Protein AF-A0A4R0YA67-F1 (afdb_monomer)

Secondary structure (DSSP, 8-state):
---------------------PPPEEEGGGTEEEEEEEEEEPPSSS-EEEEEEEEEE-SSS-EEEEEEE-S--BTPPPS--EEE-TT-EEEEEEEEEE--TT-PPP-HHHHHHHEEEEE-

pLDDT: mean 82.17, std 17.69, range [40.25, 97.12]

Nearest PDB structures (foldseek):
  1z9l-assembly1_A  TM=5.851E-01  e=4.712E-01  Rattus norvegicus
  2cri-assembly1_A  TM=5.124E-01  e=2.630E-01  Mus musculus
  1msp-assembly1_A  TM=4.323E-01  e=8.643E-02  Ascaris suum
  7e1y-assembly1_H  TM=4.975E-01  e=3.251E-01  Staphylothermus marinus F1
  7ad7-assembly1_A  TM=4.686E-01  e=1.100E+00  Homo sapiens

Structure (mmCIF, N/CA/C/O backbone):
data_AF-A0A4R0YA67-F1
#
_entry.id   AF-A0A4R0YA67-F1
#
loop_
_atom_site.group_PDB
_atom_site.id
_atom_site.type_symbol
_atom_site.label_atom_id
_atom_site.label_alt_id
_atom_site.label_comp_id
_atom_site.label_asym_id
_atom_site.label_entity_id
_atom_site.label_seq_id
_atom_site.pdbx_PDB_ins_code
_atom_site.Cartn_x
_atom_site.Cartn_y
_atom_site.Cartn_z
_atom_site.occupancy
_atom_site.B_iso_or_equiv
_atom_site.auth_seq_id
_atom_site.auth_comp_id
_atom_site.auth_asym_id
_atom_site.auth_atom_id
_atom_site.pdbx_PDB_model_num
ATOM 1 N N . MET A 1 1 ? -45.879 8.088 -52.592 1.00 40.25 1 MET A N 1
ATOM 2 C CA . MET A 1 1 ? -44.421 7.939 -52.798 1.00 40.25 1 MET A CA 1
ATOM 3 C C . MET A 1 1 ? -43.685 8.827 -51.801 1.00 40.25 1 MET A C 1
ATOM 5 O O . MET A 1 1 ? -44.137 9.936 -51.579 1.00 40.25 1 MET A O 1
ATOM 9 N N . ARG A 1 2 ? -42.560 8.318 -51.276 1.00 43.03 2 ARG A N 1
ATOM 10 C CA . ARG A 1 2 ? -41.4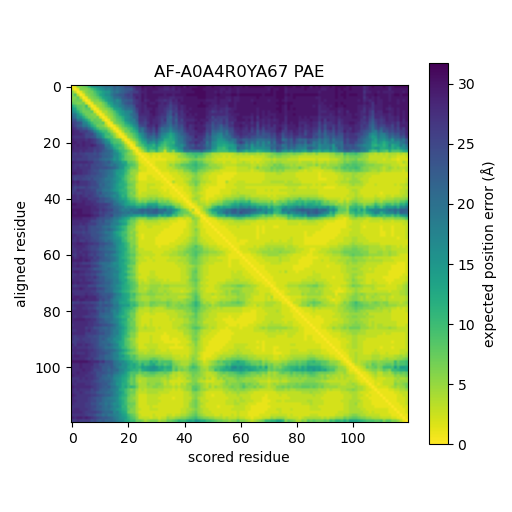63 8.986 -50.537 1.00 43.03 2 ARG A CA 1
ATOM 11 C C . ARG A 1 2 ? -41.679 9.456 -49.083 1.00 43.03 2 ARG A C 1
ATOM 13 O O . ARG A 1 2 ? -42.258 10.492 -48.797 1.00 43.03 2 ARG A O 1
ATOM 20 N N . ARG A 1 3 ? -41.075 8.650 -48.198 1.00 46.66 3 ARG A N 1
ATOM 21 C CA . ARG A 1 3 ? -40.643 8.904 -46.814 1.00 46.66 3 ARG A CA 1
ATOM 22 C C . ARG A 1 3 ? -39.522 9.959 -46.770 1.00 46.66 3 ARG A C 1
ATOM 24 O O . ARG A 1 3 ? -38.632 9.892 -47.613 1.00 46.66 3 ARG A O 1
ATOM 31 N N . LEU A 1 4 ? -39.499 10.802 -45.738 1.00 45.72 4 LEU A N 1
ATOM 32 C CA . LEU A 1 4 ? -38.315 11.521 -45.232 1.00 45.72 4 LEU A CA 1
ATOM 33 C C . LEU A 1 4 ? -38.424 11.491 -43.696 1.00 45.72 4 LEU A C 1
ATOM 35 O O . LEU A 1 4 ? -39.316 12.110 -43.135 1.00 45.72 4 LEU A O 1
ATOM 39 N N . ALA A 1 5 ? -37.857 10.482 -43.035 1.00 47.56 5 ALA A N 1
ATOM 40 C CA . ALA A 1 5 ? -36.458 10.351 -42.612 1.00 47.56 5 ALA A CA 1
ATOM 41 C C . ALA A 1 5 ? -36.182 11.101 -41.294 1.00 47.56 5 ALA A C 1
ATOM 43 O O . ALA A 1 5 ? -35.991 12.311 -41.255 1.00 47.56 5 ALA A O 1
ATOM 44 N N . PHE A 1 6 ? -36.191 10.297 -40.227 1.00 49.72 6 PHE A N 1
ATOM 45 C CA . PHE A 1 6 ? -35.640 10.548 -38.900 1.00 49.72 6 PHE A CA 1
ATOM 46 C C . PHE A 1 6 ? -34.183 11.023 -38.968 1.00 49.72 6 PHE A C 1
ATOM 48 O O . PHE A 1 6 ? -33.396 10.499 -39.754 1.00 49.72 6 PHE A O 1
ATOM 55 N N . GLY A 1 7 ? -33.808 11.917 -38.058 1.00 41.66 7 GLY A N 1
ATOM 56 C CA . GLY A 1 7 ? -32.419 12.304 -37.825 1.00 41.66 7 GLY A CA 1
ATOM 57 C C . GLY A 1 7 ? -32.219 12.828 -36.408 1.00 41.66 7 GLY A C 1
ATOM 58 O O . GLY A 1 7 ? -31.848 13.980 -36.228 1.00 41.66 7 GLY A O 1
ATOM 59 N N . ALA A 1 8 ? -32.515 12.008 -35.396 1.00 52.44 8 ALA A N 1
ATOM 60 C CA . ALA A 1 8 ? -32.119 12.294 -34.021 1.00 52.44 8 ALA A CA 1
ATOM 61 C C . ALA A 1 8 ? -30.627 11.959 -33.870 1.00 52.44 8 ALA A C 1
ATOM 63 O O . ALA A 1 8 ? -30.243 10.789 -33.867 1.00 52.44 8 ALA A O 1
ATOM 64 N N . ALA A 1 9 ? -29.786 12.988 -33.788 1.00 51.25 9 ALA A N 1
ATOM 65 C CA . ALA A 1 9 ? -28.376 12.845 -33.461 1.00 51.25 9 ALA A CA 1
ATOM 66 C C . ALA A 1 9 ? -28.239 12.475 -31.974 1.00 51.25 9 ALA A C 1
ATOM 68 O O . ALA A 1 9 ? -28.337 13.324 -31.091 1.00 51.25 9 ALA A O 1
ATOM 69 N N . LEU A 1 10 ? -28.043 11.186 -31.697 1.00 50.91 10 LEU A N 1
ATOM 70 C CA . LEU A 1 10 ? -27.618 10.689 -30.391 1.00 50.91 10 LEU A CA 1
ATOM 71 C C . LEU A 1 10 ? -26.136 11.031 -30.197 1.00 50.91 10 LEU A C 1
ATOM 73 O O . LEU A 1 10 ? -25.257 10.400 -30.781 1.00 50.91 10 LEU A O 1
ATOM 77 N N . ALA A 1 11 ? -25.869 12.045 -29.376 1.00 50.56 11 ALA A N 1
ATOM 78 C CA . ALA A 1 11 ? -24.546 12.303 -28.829 1.00 50.56 11 ALA A CA 1
ATOM 79 C C . ALA A 1 11 ? -24.173 11.150 -27.882 1.00 50.56 11 ALA A C 1
ATOM 81 O O . ALA A 1 11 ? -24.719 11.017 -26.788 1.00 50.56 11 ALA A O 1
ATOM 82 N N . VAL A 1 12 ? -23.264 10.282 -28.327 1.00 53.31 12 VAL A N 1
ATOM 83 C CA . VAL A 1 12 ? -22.679 9.226 -27.499 1.00 53.31 12 VAL A CA 1
ATOM 84 C C . VAL A 1 12 ? -21.680 9.883 -26.548 1.00 53.31 12 VAL A C 1
ATOM 86 O O . VAL A 1 12 ? -20.556 10.203 -26.931 1.00 53.31 12 VAL A O 1
ATOM 89 N N . CYS A 1 13 ? -22.091 10.101 -25.300 1.00 50.34 13 CYS A N 1
ATOM 90 C CA . CYS A 1 13 ? -21.163 10.347 -24.203 1.00 50.34 13 CYS A CA 1
ATOM 91 C C . CYS A 1 13 ? -20.342 9.069 -23.983 1.00 50.34 13 CYS A C 1
ATOM 93 O O . CYS A 1 13 ? -20.856 8.084 -23.460 1.00 50.34 13 CYS A O 1
ATOM 95 N N . LEU A 1 14 ? -19.076 9.071 -24.399 1.00 51.03 14 LEU A N 1
ATOM 96 C CA . LEU A 1 14 ? -18.102 8.063 -23.982 1.00 51.03 14 LEU A CA 1
ATOM 97 C C . LEU A 1 14 ? -17.765 8.326 -22.504 1.00 51.03 14 LEU A C 1
ATOM 99 O O . LEU A 1 14 ? -17.199 9.382 -22.211 1.00 51.03 14 LEU A O 1
ATOM 103 N N . PRO A 1 15 ? -18.093 7.429 -21.556 1.00 50.03 15 PRO A N 1
ATOM 104 C CA . PRO A 1 15 ? -17.556 7.545 -20.212 1.00 50.03 15 PRO A CA 1
ATOM 105 C C . PRO A 1 15 ? -16.045 7.326 -20.307 1.00 50.03 15 PRO A C 1
ATOM 107 O O . PRO A 1 15 ? -15.583 6.277 -20.758 1.00 50.03 15 PRO A O 1
ATOM 110 N N . GLY A 1 16 ? -15.275 8.344 -19.920 1.00 44.81 16 GLY A N 1
ATOM 111 C CA . GLY A 1 16 ? -13.839 8.213 -19.730 1.00 44.81 16 GLY A CA 1
ATOM 112 C C . GLY A 1 16 ? -13.581 7.028 -18.808 1.00 44.81 16 GLY A C 1
ATOM 113 O O . GLY A 1 16 ? -14.087 6.994 -17.687 1.00 44.81 16 GLY A O 1
ATOM 114 N N . ALA A 1 17 ? -12.848 6.035 -19.306 1.00 42.50 17 ALA A N 1
ATOM 115 C CA . ALA A 1 17 ? -12.399 4.913 -18.506 1.00 42.50 17 ALA A CA 1
ATOM 116 C C . ALA A 1 17 ? -11.576 5.476 -17.341 1.00 42.50 17 ALA A C 1
ATOM 118 O O . ALA A 1 17 ? -10.461 5.963 -17.538 1.00 42.50 17 ALA A O 1
ATOM 119 N N . ALA A 1 18 ? -12.151 5.461 -16.137 1.00 52.19 18 ALA A N 1
ATOM 120 C CA . ALA A 1 18 ? -11.387 5.672 -14.921 1.00 52.19 18 ALA A CA 1
ATOM 121 C C . ALA A 1 18 ? -10.208 4.685 -14.943 1.00 52.19 18 ALA A C 1
ATOM 123 O O . ALA A 1 18 ? -10.399 3.541 -15.378 1.00 52.19 18 ALA A O 1
ATOM 124 N N . PRO A 1 19 ? -8.992 5.099 -14.537 1.00 44.69 19 PRO A N 1
ATOM 125 C CA . PRO A 1 19 ? -7.882 4.165 -14.437 1.00 44.69 19 PRO A CA 1
ATOM 126 C C . PRO A 1 19 ? -8.359 2.999 -13.578 1.00 44.69 19 PRO A C 1
ATOM 128 O O . PRO A 1 19 ? -8.886 3.228 -12.490 1.00 44.69 19 PRO A O 1
ATOM 131 N N . ALA A 1 20 ? -8.252 1.779 -14.106 1.00 48.81 20 ALA A N 1
ATOM 132 C CA . ALA A 1 20 ? -8.613 0.571 -13.386 1.00 48.81 20 ALA A CA 1
ATOM 133 C C . ALA A 1 20 ? -7.861 0.596 -12.053 1.00 48.81 20 ALA A C 1
ATOM 135 O O . ALA A 1 20 ? -6.642 0.429 -12.021 1.00 48.81 20 ALA A O 1
ATOM 136 N N . GLN A 1 21 ? -8.577 0.926 -10.978 1.00 53.50 21 GLN A N 1
ATOM 137 C CA . GLN A 1 21 ? -8.023 0.935 -9.638 1.00 53.50 21 GLN A CA 1
ATOM 138 C C . GLN A 1 21 ? -7.662 -0.514 -9.342 1.00 53.50 21 GLN A C 1
ATOM 140 O O . GLN A 1 21 ? -8.531 -1.381 -9.263 1.00 53.50 21 GLN A O 1
ATOM 145 N N . GLU A 1 22 ? -6.357 -0.768 -9.305 1.00 57.09 22 GLU A N 1
ATOM 146 C CA . GLU A 1 22 ? -5.789 -2.069 -8.988 1.00 57.09 22 GLU A CA 1
ATOM 147 C C . GLU A 1 22 ? -6.388 -2.546 -7.654 1.00 57.09 22 GLU A C 1
ATOM 149 O O . GLU A 1 22 ? -6.582 -1.716 -6.757 1.00 57.09 22 GLU A O 1
ATOM 154 N N . PRO A 1 23 ? -6.791 -3.825 -7.538 1.00 54.84 23 PRO A N 1
ATOM 155 C CA . PRO A 1 23 ? -7.677 -4.262 -6.470 1.00 54.84 23 PRO A CA 1
ATOM 156 C C . PRO A 1 23 ? -7.079 -3.945 -5.100 1.00 54.84 23 PRO A C 1
ATOM 158 O O . PRO A 1 23 ? -5.957 -4.333 -4.770 1.00 54.84 23 PRO A O 1
ATOM 161 N N . ALA A 1 24 ? -7.859 -3.226 -4.295 1.00 68.31 24 ALA A N 1
ATOM 162 C CA . ALA A 1 24 ? -7.493 -2.913 -2.929 1.00 68.31 24 ALA A CA 1
ATOM 163 C C . ALA A 1 24 ? -7.322 -4.220 -2.137 1.00 68.31 24 ALA A C 1
ATOM 165 O O . ALA A 1 24 ? 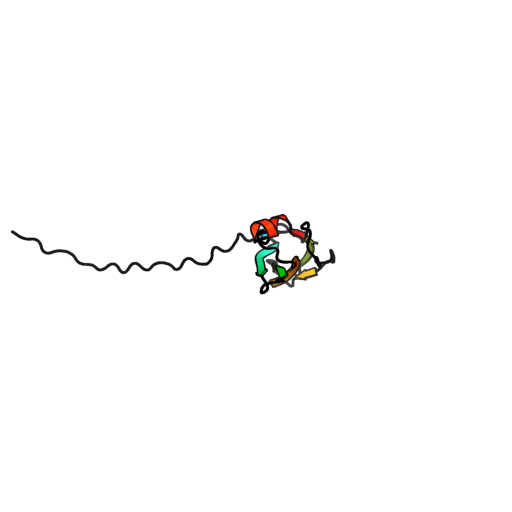-8.248 -5.029 -2.047 1.00 68.31 24 ALA A O 1
ATOM 166 N N . ALA A 1 25 ? -6.141 -4.439 -1.557 1.00 86.19 25 ALA A N 1
ATOM 167 C CA . ALA A 1 25 ? -5.899 -5.597 -0.703 1.00 86.19 25 ALA A CA 1
ATOM 168 C C . ALA A 1 25 ? -6.329 -5.270 0.731 1.00 86.19 25 ALA A C 1
ATOM 170 O O . ALA A 1 25 ? -5.880 -4.289 1.322 1.00 86.19 25 ALA A O 1
ATOM 171 N N . THR A 1 26 ? -7.198 -6.089 1.315 1.00 90.81 26 THR A N 1
ATOM 172 C CA . THR A 1 26 ? -7.661 -5.901 2.696 1.00 90.81 26 THR A CA 1
ATOM 173 C C . THR A 1 26 ? -6.878 -6.776 3.664 1.00 90.81 26 THR A C 1
ATOM 175 O O . THR A 1 26 ? -6.660 -7.960 3.407 1.00 90.81 26 THR A O 1
ATOM 178 N N . TYR A 1 27 ? -6.526 -6.219 4.817 1.00 91.38 27 TYR A N 1
ATOM 179 C CA . TYR A 1 27 ? -5.769 -6.883 5.870 1.00 91.38 27 TYR A CA 1
ATOM 180 C C . TYR A 1 27 ? -6.533 -6.850 7.191 1.00 91.38 27 TYR A C 1
ATOM 182 O O . TYR A 1 27 ? -7.374 -5.982 7.436 1.00 91.38 27 TYR A O 1
ATOM 190 N N . CYS A 1 28 ? -6.217 -7.808 8.065 1.00 90.94 28 CYS A N 1
ATOM 191 C CA . CYS A 1 28 ? -6.711 -7.845 9.443 1.00 90.94 28 CYS A CA 1
ATOM 192 C C . CYS A 1 28 ? -8.246 -7.833 9.556 1.00 90.94 28 CYS A C 1
ATOM 194 O O . CYS A 1 28 ? -8.809 -7.069 10.337 1.00 90.94 28 CYS A O 1
ATOM 196 N N . GLY A 1 29 ? -8.926 -8.643 8.739 1.00 87.94 29 GLY A N 1
ATOM 197 C CA . GLY A 1 29 ? -10.392 -8.694 8.715 1.00 87.94 29 GLY A CA 1
ATOM 198 C C . GLY A 1 29 ? -11.052 -7.446 8.120 1.00 87.94 29 GLY A C 1
ATOM 199 O O . GLY A 1 29 ? -12.215 -7.191 8.401 1.00 87.94 29 GLY A O 1
ATOM 200 N N . GLY A 1 30 ? -10.317 -6.653 7.330 1.00 89.12 30 GLY A N 1
ATOM 201 C CA . GLY A 1 30 ? -10.828 -5.447 6.670 1.00 89.12 30 GLY A CA 1
ATOM 202 C C . GLY A 1 30 ? -10.549 -4.142 7.417 1.00 89.12 30 GLY A C 1
ATOM 203 O O . GLY A 1 30 ? -10.832 -3.077 6.879 1.00 89.12 30 GLY A O 1
ATOM 204 N N . SER A 1 31 ? -9.950 -4.189 8.616 1.00 91.44 31 SER A N 1
ATOM 205 C CA . SER A 1 31 ? -9.631 -2.970 9.377 1.00 91.44 31 SER A CA 1
ATOM 206 C C . SER A 1 31 ? -8.564 -2.102 8.710 1.00 91.44 31 SER A C 1
ATOM 208 O O . SER A 1 31 ? -8.574 -0.886 8.866 1.00 91.44 31 SER A O 1
ATOM 210 N N . LEU A 1 32 ? -7.624 -2.726 7.994 1.00 94.06 32 LEU A N 1
ATOM 211 C CA . LEU A 1 32 ? -6.633 -2.020 7.186 1.00 94.06 32 LEU A CA 1
ATOM 212 C C . LEU A 1 32 ? -6.850 -2.349 5.716 1.00 94.06 32 LEU A C 1
ATOM 214 O O . LEU A 1 32 ? -6.985 -3.516 5.349 1.00 94.06 32 LEU A O 1
ATOM 218 N N . VAL A 1 33 ? -6.831 -1.325 4.875 1.00 94.31 33 VAL A N 1
ATOM 219 C CA . VAL A 1 33 ? -7.011 -1.451 3.429 1.00 94.31 33 VAL A CA 1
ATOM 220 C C . VAL A 1 33 ? -5.777 -0.884 2.743 1.00 94.31 33 VAL A C 1
ATOM 222 O O . VAL A 1 33 ? -5.450 0.280 2.946 1.00 94.31 33 VAL A O 1
ATOM 225 N N . ALA A 1 34 ? -5.086 -1.683 1.932 1.00 94.38 34 ALA A N 1
ATOM 226 C CA . ALA A 1 34 ? -4.143 -1.156 0.955 1.00 94.38 34 ALA A CA 1
ATOM 227 C C . ALA A 1 34 ? -4.936 -0.592 -0.214 1.00 94.38 34 ALA A C 1
ATOM 229 O O . ALA A 1 34 ? -5.419 -1.338 -1.061 1.00 94.38 34 ALA A O 1
ATOM 230 N N . GLU A 1 35 ? -5.092 0.728 -0.229 1.00 92.81 35 GLU A N 1
ATOM 231 C CA . GLU A 1 35 ? -5.849 1.435 -1.259 1.00 92.81 35 GLU A CA 1
ATOM 232 C C . GLU A 1 35 ? -5.173 1.329 -2.620 1.00 92.81 35 GLU A C 1
ATOM 234 O O . GLU A 1 35 ? -5.848 1.240 -3.640 1.00 92.81 35 GLU A O 1
ATOM 239 N N . ARG A 1 36 ? -3.836 1.340 -2.632 1.00 92.50 36 ARG A N 1
ATOM 240 C CA . ARG A 1 36 ? -3.033 1.111 -3.831 1.00 92.50 36 ARG A CA 1
ATOM 241 C C . ARG A 1 36 ? -1.600 0.736 -3.485 1.00 92.50 36 ARG A C 1
ATOM 243 O O . ARG A 1 36 ? -1.056 1.156 -2.462 1.00 92.50 36 ARG A O 1
ATOM 250 N N . PHE A 1 37 ? -0.985 0.003 -4.399 1.00 93.38 37 PHE A N 1
ATOM 251 C CA . PHE A 1 37 ? 0.450 -0.241 -4.436 1.00 93.38 37 PHE A CA 1
ATOM 252 C C . PHE A 1 37 ? 1.050 0.627 -5.534 1.00 93.38 37 PHE A C 1
ATOM 254 O O . PHE A 1 37 ? 0.611 0.570 -6.681 1.00 93.38 37 PHE A O 1
ATOM 261 N N . GLU A 1 38 ? 2.040 1.441 -5.195 1.00 92.88 38 GLU A N 1
ATOM 262 C CA . GLU A 1 38 ? 2.667 2.343 -6.150 1.00 92.88 38 GLU A CA 1
ATOM 263 C C . GLU A 1 38 ? 4.036 1.814 -6.563 1.00 92.88 38 GLU A C 1
ATOM 265 O O . GLU A 1 38 ? 4.772 1.182 -5.801 1.00 92.88 38 GLU A O 1
ATOM 270 N N . THR A 1 39 ? 4.378 2.082 -7.816 1.00 93.06 39 THR A N 1
ATOM 271 C CA . THR A 1 39 ? 5.681 1.775 -8.394 1.00 93.06 39 THR A CA 1
ATOM 272 C C . THR A 1 39 ? 6.152 3.000 -9.140 1.00 93.06 39 THR A C 1
ATOM 274 O O . THR A 1 39 ? 5.555 3.371 -10.152 1.00 93.06 39 THR A O 1
ATOM 277 N N . GLN A 1 40 ? 7.222 3.619 -8.662 1.00 90.44 40 GLN A N 1
ATOM 278 C CA . GLN A 1 40 ? 7.795 4.792 -9.306 1.00 90.44 40 GLN A CA 1
ATOM 279 C C . GLN A 1 40 ? 9.126 4.401 -9.933 1.00 90.44 40 GLN A C 1
ATOM 281 O O . GLN A 1 40 ? 9.976 3.779 -9.301 1.00 90.44 40 GLN A O 1
ATOM 286 N N . VAL A 1 41 ? 9.284 4.728 -11.212 1.00 88.00 41 VAL A N 1
ATOM 287 C CA . VAL A 1 41 ? 10.469 4.390 -11.998 1.00 88.00 41 VAL A CA 1
ATOM 288 C C . VAL A 1 41 ? 11.277 5.660 -12.207 1.00 88.00 41 VAL A C 1
ATOM 290 O O . VAL A 1 41 ? 10.814 6.594 -12.858 1.00 88.00 41 VAL A O 1
ATOM 293 N N . GLY A 1 42 ? 12.480 5.690 -11.649 1.00 83.38 42 GLY A N 1
ATOM 294 C CA . GLY A 1 42 ? 13.434 6.775 -11.821 1.00 83.38 42 GLY A CA 1
ATOM 295 C C . GLY A 1 42 ? 14.035 6.818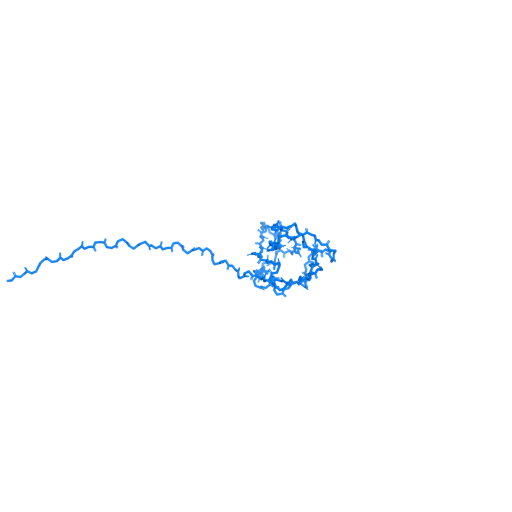 -13.233 1.00 83.38 42 GLY A C 1
ATOM 296 O O . GLY A 1 42 ? 14.017 5.815 -13.954 1.00 83.38 42 GLY A O 1
ATOM 297 N N . PRO A 1 43 ? 14.595 7.970 -13.637 1.00 75.31 43 PRO A N 1
ATOM 298 C CA . PRO A 1 43 ? 15.110 8.172 -14.987 1.00 75.31 43 PRO A CA 1
ATOM 299 C C . PRO A 1 43 ? 16.335 7.281 -15.301 1.00 75.31 43 PRO A C 1
ATOM 301 O O . PRO A 1 43 ? 17.164 7.028 -14.423 1.00 75.31 43 PRO A O 1
ATOM 304 N N . PRO A 1 44 ? 16.484 6.802 -16.552 1.00 63.69 44 PRO A N 1
ATOM 305 C CA . PRO A 1 44 ? 17.642 6.019 -17.006 1.00 63.69 44 PRO A CA 1
ATOM 306 C C . PRO A 1 44 ? 18.938 6.862 -17.048 1.00 63.69 44 PRO A C 1
ATOM 308 O O . PRO A 1 44 ? 18.853 8.090 -17.074 1.00 63.69 44 PRO A O 1
ATOM 311 N N . PRO A 1 45 ? 20.150 6.255 -17.079 1.00 58.44 45 PRO A N 1
ATOM 312 C CA . PRO A 1 45 ? 20.470 4.830 -17.287 1.00 58.44 45 PRO A CA 1
ATOM 313 C C . PRO A 1 45 ? 20.617 4.000 -16.001 1.00 58.44 45 PRO A C 1
ATOM 315 O O . PRO A 1 45 ? 20.761 2.783 -16.070 1.00 58.44 45 PRO A O 1
ATOM 318 N N . ARG A 1 46 ? 20.584 4.641 -14.828 1.00 64.19 46 ARG A N 1
ATOM 319 C CA . ARG A 1 46 ? 20.656 4.003 -13.502 1.00 64.19 46 ARG A CA 1
ATOM 320 C C . ARG A 1 46 ? 19.406 4.340 -12.692 1.00 64.19 46 ARG A C 1
ATOM 322 O O . ARG A 1 46 ? 19.499 4.817 -11.564 1.00 64.19 46 ARG A O 1
ATOM 329 N N . GLY A 1 47 ? 18.243 4.153 -13.313 1.00 76.56 47 GLY A N 1
ATOM 330 C CA . GLY A 1 47 ? 16.964 4.409 -12.663 1.00 76.56 47 GLY A CA 1
ATOM 331 C C . GLY A 1 47 ? 16.813 3.536 -11.422 1.00 76.56 47 GLY A C 1
ATOM 332 O O . GLY A 1 47 ? 17.210 2.371 -11.416 1.00 76.56 47 GLY A O 1
ATOM 333 N N . LEU A 1 48 ? 16.255 4.096 -10.357 1.00 88.62 48 LEU A N 1
ATOM 334 C CA . LEU A 1 48 ? 15.789 3.327 -9.210 1.00 88.62 48 LEU A CA 1
ATOM 335 C C . LEU A 1 48 ? 14.299 3.088 -9.364 1.00 88.62 48 LEU A C 1
ATOM 337 O O . LEU A 1 48 ? 13.574 3.970 -9.811 1.00 88.62 48 LEU A O 1
ATOM 341 N N . VAL A 1 49 ? 13.844 1.904 -8.988 1.00 92.00 49 VAL A N 1
ATOM 342 C CA . VAL A 1 49 ? 12.420 1.625 -8.861 1.00 92.00 49 VAL A CA 1
ATOM 343 C C . VAL A 1 49 ? 12.079 1.612 -7.394 1.00 92.00 49 VAL A C 1
ATOM 345 O O . VAL A 1 49 ? 12.556 0.729 -6.683 1.00 92.00 49 VAL A O 1
ATOM 348 N N . THR A 1 50 ? 11.279 2.573 -6.950 1.00 93.31 50 THR A N 1
ATOM 349 C CA . THR A 1 50 ? 10.765 2.622 -5.583 1.00 93.31 50 THR A CA 1
ATOM 350 C C . THR A 1 50 ? 9.363 2.034 -5.533 1.00 93.31 50 THR A C 1
ATOM 352 O O . THR A 1 50 ? 8.559 2.181 -6.461 1.00 93.31 50 THR A O 1
ATOM 355 N N . TYR A 1 51 ? 9.086 1.337 -4.436 1.00 94.94 51 TYR A N 1
ATOM 356 C CA . TYR A 1 51 ? 7.819 0.668 -4.193 1.00 94.94 51 TYR A CA 1
ATOM 357 C C . TYR A 1 51 ? 7.221 1.175 -2.893 1.00 94.94 51 TYR A C 1
ATOM 359 O O . TYR A 1 51 ? 7.905 1.239 -1.869 1.00 94.94 51 TYR A O 1
ATOM 367 N N . SER A 1 52 ? 5.934 1.489 -2.911 1.00 95.12 52 SER A N 1
ATOM 368 C CA . SER A 1 52 ? 5.205 1.908 -1.719 1.00 95.12 52 SER A CA 1
ATOM 369 C C . SER A 1 52 ? 3.800 1.314 -1.701 1.00 95.12 52 SER A C 1
ATOM 371 O O . SER A 1 52 ? 3.284 0.832 -2.711 1.00 95.12 52 SER A O 1
ATOM 373 N N . VAL A 1 53 ? 3.181 1.324 -0.527 1.00 95.38 53 VAL A N 1
ATOM 374 C CA . VAL A 1 53 ? 1.768 0.995 -0.347 1.00 95.38 53 VAL A CA 1
ATOM 375 C C . VAL A 1 53 ? 1.081 2.127 0.397 1.00 95.38 53 VAL A C 1
ATOM 377 O O . VAL A 1 53 ? 1.603 2.629 1.394 1.00 95.38 53 VAL A O 1
ATOM 380 N N . VAL A 1 54 ? -0.093 2.520 -0.083 1.00 95.31 54 VAL A N 1
ATOM 381 C CA . VAL A 1 54 ? -0.979 3.452 0.612 1.00 95.31 54 VAL A CA 1
ATOM 382 C C . VAL A 1 54 ? -1.955 2.630 1.440 1.00 95.31 54 VAL A C 1
ATOM 384 O O . VAL A 1 54 ? -2.750 1.870 0.890 1.00 95.31 54 VAL A O 1
ATOM 387 N N . LEU A 1 55 ? -1.868 2.750 2.760 1.00 95.69 55 LEU A N 1
ATOM 388 C CA . LEU A 1 55 ? -2.708 2.042 3.719 1.00 95.69 55 LEU A CA 1
ATOM 389 C C . LEU A 1 55 ? -3.690 3.010 4.362 1.00 95.69 55 LEU A C 1
ATOM 391 O O . LEU A 1 55 ? -3.275 4.041 4.885 1.00 95.69 55 LEU A O 1
ATOM 395 N N . ARG A 1 56 ? -4.966 2.636 4.400 1.00 96.19 56 ARG A N 1
ATOM 396 C CA . ARG A 1 56 ? -6.009 3.330 5.152 1.00 96.19 56 ARG A CA 1
ATOM 397 C C . ARG A 1 56 ? -6.488 2.476 6.316 1.00 96.19 56 ARG A C 1
ATOM 399 O O . ARG A 1 56 ? -6.741 1.279 6.160 1.00 96.19 56 ARG A O 1
ATOM 406 N N . ASN A 1 57 ? -6.642 3.108 7.471 1.00 96.44 57 ASN A N 1
ATOM 407 C CA . ASN A 1 57 ? -7.344 2.553 8.613 1.00 96.44 57 ASN A CA 1
ATOM 408 C C . ASN A 1 57 ? -8.844 2.814 8.467 1.00 96.44 57 ASN A C 1
ATOM 410 O O . ASN A 1 57 ? -9.282 3.957 8.390 1.00 96.44 57 ASN A O 1
ATOM 414 N N . GLY A 1 58 ? -9.626 1.742 8.386 1.00 94.00 58 GLY A N 1
ATOM 415 C CA . GLY A 1 58 ? -11.081 1.806 8.279 1.00 94.00 58 GLY A CA 1
ATOM 416 C C . GLY A 1 58 ? -11.805 1.882 9.622 1.00 94.00 58 GLY A C 1
ATOM 417 O O . GLY A 1 58 ? -13.030 1.866 9.622 1.00 94.00 58 GLY A O 1
ATOM 418 N N . LEU A 1 59 ? -11.081 1.903 10.744 1.00 94.00 59 LEU A N 1
ATOM 419 C CA . LEU A 1 59 ? -11.657 1.943 12.087 1.00 94.00 59 LEU A CA 1
ATOM 420 C C . LEU A 1 59 ? -11.652 3.359 12.673 1.00 94.00 59 LEU A C 1
ATOM 422 O O . LEU A 1 59 ? -10.746 4.145 12.401 1.00 94.00 59 LEU A O 1
ATOM 426 N N . ASP A 1 60 ? -12.580 3.611 13.597 1.00 94.50 60 ASP A N 1
ATOM 427 C CA . ASP A 1 60 ? -12.650 4.832 14.419 1.00 94.50 60 ASP A CA 1
ATOM 428 C C . ASP A 1 60 ? -11.679 4.817 15.619 1.00 94.50 60 ASP A C 1
ATOM 430 O O . ASP A 1 60 ? -11.836 5.561 16.584 1.00 94.50 60 ASP A O 1
ATOM 434 N N . GLN A 1 61 ? -10.659 3.959 15.574 1.00 95.00 61 GLN A N 1
ATOM 435 C CA . GLN A 1 61 ? -9.609 3.863 16.587 1.00 95.00 61 GLN A CA 1
ATOM 436 C C . GLN A 1 61 ? -8.247 3.645 15.931 1.00 95.00 61 GLN A C 1
ATOM 438 O O . GLN A 1 61 ? -8.161 3.093 14.829 1.00 95.00 61 GLN A O 1
ATOM 443 N N . ASP A 1 62 ? -7.184 4.032 16.630 1.00 95.94 62 ASP A N 1
ATOM 444 C CA . ASP A 1 62 ? -5.811 3.815 16.184 1.00 95.94 62 ASP A CA 1
ATOM 445 C C . ASP A 1 62 ? -5.528 2.327 15.962 1.00 95.94 62 ASP A C 1
ATOM 447 O O . ASP A 1 62 ? -5.950 1.457 16.730 1.00 95.94 62 ASP A O 1
ATOM 451 N N . ARG A 1 63 ? -4.775 2.026 14.901 1.00 95.19 63 ARG A N 1
ATOM 452 C CA . ARG A 1 63 ? -4.441 0.654 14.530 1.00 95.19 63 ARG A CA 1
ATOM 453 C C . ARG A 1 63 ? -2.944 0.476 14.393 1.00 95.19 63 ARG A C 1
ATOM 455 O O . ARG A 1 63 ? -2.302 1.108 13.555 1.00 95.19 63 ARG A O 1
ATOM 462 N N . SER A 1 64 ? -2.403 -0.439 15.191 1.00 95.81 64 SER A N 1
ATOM 463 C CA . SER A 1 64 ? -1.006 -0.850 15.095 1.00 95.81 64 SER A CA 1
ATOM 464 C C . SER A 1 64 ? -0.848 -2.029 14.139 1.00 95.81 64 SER A C 1
ATOM 466 O O . SER A 1 64 ? -1.626 -2.985 14.166 1.00 95.81 64 SER A O 1
ATOM 468 N N . PHE A 1 65 ? 0.183 -1.985 13.304 1.00 95.31 65 PHE A N 1
ATOM 469 C CA . PHE A 1 65 ? 0.492 -3.030 12.339 1.00 95.31 65 PHE A CA 1
ATOM 470 C C . PHE A 1 65 ? 1.994 -3.246 12.189 1.00 95.31 65 PHE A C 1
ATOM 472 O O . PHE A 1 65 ? 2.805 -2.363 12.457 1.00 95.31 65 PHE A O 1
ATOM 479 N N . VAL A 1 66 ? 2.358 -4.440 11.736 1.00 95.56 66 VAL A N 1
ATOM 480 C CA . VAL A 1 66 ? 3.703 -4.784 11.285 1.00 95.56 66 VAL A CA 1
ATOM 481 C C . VAL A 1 66 ? 3.616 -5.135 9.809 1.00 95.56 66 VAL A C 1
ATOM 483 O O . VAL A 1 66 ? 2.747 -5.904 9.397 1.00 95.56 66 VAL A O 1
ATOM 486 N N . LEU A 1 67 ? 4.525 -4.570 9.018 1.00 95.06 67 LEU A N 1
ATOM 487 C CA . LEU A 1 67 ? 4.629 -4.822 7.588 1.00 95.06 67 LEU A CA 1
ATOM 488 C C . LEU A 1 67 ? 5.932 -5.561 7.290 1.00 95.06 67 LEU A C 1
ATOM 490 O O . LEU A 1 67 ? 6.996 -5.188 7.778 1.00 95.06 67 LEU A O 1
ATOM 494 N N . VAL A 1 68 ? 5.838 -6.606 6.473 1.00 94.31 68 VAL A N 1
ATOM 495 C CA . VAL A 1 68 ? 6.966 -7.433 6.042 1.00 94.31 68 VAL A CA 1
ATOM 496 C C . VAL A 1 68 ? 6.930 -7.574 4.525 1.00 94.31 68 VAL A C 1
ATOM 498 O O . VAL A 1 68 ? 5.888 -7.886 3.949 1.00 94.31 68 VAL A O 1
ATOM 501 N N . VAL A 1 69 ? 8.085 -7.382 3.886 1.00 94.88 69 VAL A N 1
ATOM 502 C CA . VAL A 1 69 ? 8.260 -7.542 2.436 1.00 94.88 69 VAL A CA 1
ATOM 503 C C . VAL A 1 69 ? 9.140 -8.756 2.155 1.00 94.88 69 VAL A C 1
ATOM 505 O O . VAL A 1 69 ? 10.305 -8.804 2.566 1.00 94.88 69 VAL A O 1
ATOM 508 N N . THR A 1 70 ? 8.586 -9.746 1.457 1.00 93.81 70 THR A N 1
ATOM 509 C CA . THR A 1 70 ? 9.274 -11.011 1.152 1.00 93.81 70 THR A CA 1
ATOM 510 C C . THR A 1 70 ? 10.129 -10.941 -0.110 1.00 93.81 70 THR A C 1
ATOM 512 O O . THR A 1 70 ? 11.055 -11.734 -0.251 1.00 93.81 70 THR A O 1
ATOM 515 N N . ALA A 1 71 ? 9.865 -9.983 -1.004 1.00 90.75 71 ALA A N 1
ATOM 516 C CA . ALA A 1 71 ? 10.703 -9.739 -2.174 1.00 90.75 71 ALA A CA 1
ATOM 517 C C . ALA A 1 71 ? 12.112 -9.264 -1.780 1.00 90.75 71 ALA A C 1
ATOM 519 O O . ALA A 1 71 ? 12.304 -8.587 -0.767 1.00 90.75 71 ALA A O 1
ATOM 520 N N . THR A 1 72 ? 13.099 -9.579 -2.618 1.00 89.88 72 THR A N 1
ATOM 521 C CA . THR A 1 72 ? 14.484 -9.121 -2.452 1.00 89.88 72 THR A CA 1
ATOM 522 C C . THR A 1 72 ? 14.614 -7.672 -2.919 1.00 89.88 72 THR A C 1
ATOM 524 O O . THR A 1 72 ? 14.915 -7.413 -4.080 1.00 89.88 72 THR A O 1
ATOM 527 N N . LEU A 1 73 ? 14.367 -6.728 -2.009 1.00 90.69 73 LEU A N 1
ATOM 528 C CA . LEU A 1 73 ? 14.501 -5.285 -2.237 1.00 90.69 73 LEU A CA 1
ATOM 529 C C . LEU A 1 73 ? 15.577 -4.680 -1.324 1.00 90.69 73 LEU A C 1
ATOM 531 O O . LEU A 1 73 ? 15.845 -5.189 -0.230 1.00 90.69 73 LEU A O 1
ATOM 535 N N . PHE A 1 74 ? 16.167 -3.568 -1.754 1.00 90.38 74 PHE A N 1
ATOM 536 C CA . PHE A 1 74 ? 17.029 -2.732 -0.920 1.00 90.38 74 PHE A CA 1
ATOM 537 C C . PHE A 1 74 ? 16.187 -1.835 -0.005 1.00 90.38 74 PHE A C 1
ATOM 539 O O . PHE A 1 74 ? 15.067 -1.466 -0.356 1.00 90.38 74 PHE A O 1
ATOM 546 N N . GLN A 1 75 ? 16.732 -1.502 1.173 1.00 90.31 75 GLN A N 1
ATOM 547 C CA . GLN A 1 75 ? 16.075 -0.681 2.207 1.00 90.31 75 GLN A CA 1
ATOM 548 C C . GLN A 1 75 ? 14.628 -1.102 2.512 1.00 90.31 75 GLN A C 1
ATOM 550 O O . GLN A 1 75 ? 13.726 -0.275 2.625 1.00 90.31 75 GLN A O 1
ATOM 555 N N . ARG A 1 76 ? 14.396 -2.412 2.658 1.00 92.69 76 ARG A N 1
ATOM 556 C CA . ARG A 1 76 ? 13.093 -2.912 3.107 1.00 92.69 76 ARG A CA 1
ATOM 557 C C . ARG A 1 76 ? 12.718 -2.295 4.457 1.00 92.69 76 ARG A C 1
ATOM 559 O O . ARG A 1 76 ? 13.599 -2.128 5.307 1.00 92.69 76 ARG A O 1
ATOM 566 N N . PRO A 1 77 ? 11.426 -2.008 4.682 1.00 89.75 77 PRO A N 1
ATOM 567 C CA . PRO A 1 77 ? 10.960 -1.513 5.964 1.00 89.75 77 PRO A CA 1
ATOM 568 C C . PRO A 1 77 ? 11.332 -2.504 7.067 1.00 89.75 77 PRO A C 1
ATOM 570 O O . PRO A 1 77 ? 11.239 -3.721 6.894 1.00 89.75 77 PRO A O 1
ATOM 573 N N . SER A 1 78 ? 11.761 -1.975 8.212 1.00 88.19 78 SER A N 1
ATOM 574 C CA . SER A 1 78 ? 11.968 -2.790 9.403 1.00 88.19 78 SER A CA 1
ATOM 575 C C . SER A 1 78 ? 10.641 -3.394 9.865 1.00 88.19 78 SER A C 1
ATOM 577 O O . SER A 1 78 ? 9.585 -2.769 9.744 1.00 88.19 78 SER A O 1
ATOM 579 N N . SER A 1 79 ? 10.699 -4.579 10.472 1.00 87.75 79 SER A N 1
ATOM 580 C CA . SER A 1 79 ? 9.541 -5.263 11.070 1.00 87.75 79 SER A CA 1
ATOM 581 C C . SER A 1 79 ? 9.051 -4.603 12.373 1.00 87.75 79 SER A C 1
ATOM 583 O O . SER A 1 79 ? 8.482 -5.272 13.237 1.00 87.75 79 SER A O 1
ATOM 585 N N . ALA A 1 80 ? 9.315 -3.307 12.554 1.00 90.88 80 ALA A N 1
ATOM 586 C CA . ALA A 1 80 ? 8.873 -2.545 13.709 1.00 90.88 80 ALA A CA 1
ATOM 587 C C . ALA A 1 80 ? 7.368 -2.234 13.599 1.00 90.88 80 ALA A C 1
ATOM 589 O O . ALA A 1 80 ? 6.887 -1.947 12.496 1.00 90.88 80 ALA A O 1
ATOM 590 N N . PRO A 1 81 ? 6.618 -2.265 14.717 1.00 93.62 81 PRO A N 1
ATOM 591 C CA . PRO A 1 81 ? 5.233 -1.816 14.731 1.00 93.62 81 PRO A CA 1
ATOM 592 C C . PRO A 1 81 ? 5.108 -0.355 14.294 1.00 93.62 81 PRO A C 1
ATOM 594 O O . PRO A 1 81 ? 5.916 0.492 14.673 1.00 93.62 81 PRO A O 1
ATOM 597 N N . ARG A 1 82 ? 4.071 -0.065 13.514 1.00 94.69 82 ARG A N 1
ATOM 598 C CA . ARG A 1 82 ? 3.665 1.277 13.091 1.00 94.69 82 ARG A CA 1
ATOM 599 C C . ARG A 1 82 ? 2.202 1.476 13.444 1.00 94.69 82 ARG A C 1
ATOM 601 O O . ARG A 1 82 ? 1.439 0.515 13.419 1.00 94.69 82 ARG A O 1
ATOM 608 N N . THR A 1 83 ? 1.808 2.710 13.718 1.00 96.38 83 THR A N 1
ATOM 609 C CA . THR A 1 83 ? 0.423 3.047 14.058 1.00 96.38 83 THR A CA 1
ATOM 610 C C . THR A 1 83 ? -0.158 3.955 12.988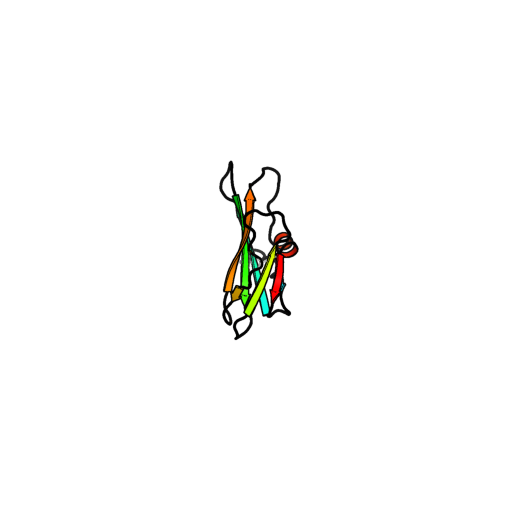 1.00 96.38 83 THR A C 1
ATOM 612 O O . THR A 1 83 ? 0.481 4.924 12.582 1.00 96.38 83 THR A O 1
ATOM 615 N N . ILE A 1 84 ? -1.363 3.629 12.522 1.00 96.38 84 ILE A N 1
ATOM 616 C CA . ILE A 1 84 ? -2.186 4.512 11.694 1.00 96.38 84 ILE A CA 1
ATOM 617 C C . ILE A 1 84 ? -3.298 5.055 12.593 1.00 96.38 84 ILE A C 1
ATOM 619 O O . ILE A 1 84 ? -3.992 4.241 13.213 1.00 96.38 84 ILE A O 1
ATOM 623 N N . PRO A 1 85 ? -3.485 6.383 12.673 1.00 97.12 85 PRO A N 1
ATOM 624 C CA . PRO A 1 85 ? -4.581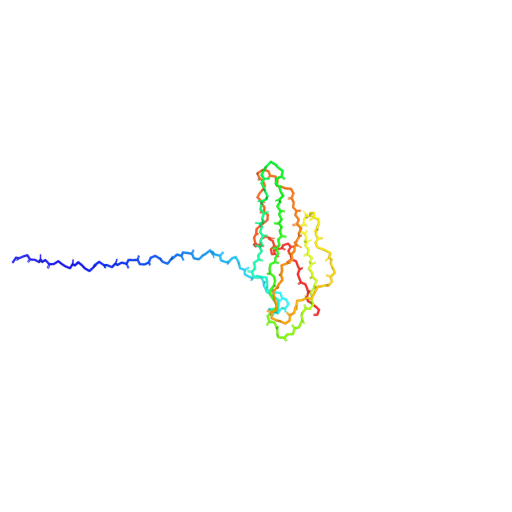 6.970 13.434 1.00 97.12 85 PRO A CA 1
ATOM 625 C C . PRO A 1 85 ? -5.958 6.466 12.988 1.00 97.12 85 PRO A C 1
ATOM 627 O O . PRO A 1 85 ? -6.110 5.955 11.871 1.00 97.12 85 PRO A O 1
ATOM 630 N N . ALA A 1 86 ? -6.967 6.635 13.841 1.00 96.25 86 ALA A N 1
ATOM 631 C CA . ALA A 1 86 ? -8.376 6.433 13.490 1.00 96.25 86 ALA A CA 1
ATOM 632 C C . ALA A 1 86 ? -8.740 7.108 12.151 1.00 96.25 86 ALA A C 1
ATOM 634 O O . ALA A 1 86 ? -8.440 8.284 11.944 1.00 96.25 86 ALA A O 1
ATOM 635 N N . GLY A 1 87 ? -9.335 6.354 11.219 1.00 94.81 87 GLY A N 1
ATOM 636 C CA . GLY A 1 87 ? -9.708 6.834 9.880 1.00 94.81 87 GLY A CA 1
ATOM 637 C C . GLY A 1 87 ? -8.547 7.304 8.987 1.00 94.81 87 GLY A C 1
ATOM 638 O O . GLY A 1 87 ? -8.781 7.795 7.883 1.00 94.81 87 GLY A O 1
ATOM 639 N N . GLY A 1 88 ? -7.301 7.202 9.457 1.00 96.31 88 GLY A N 1
ATOM 640 C CA . GLY A 1 88 ? -6.138 7.802 8.817 1.00 96.31 88 GLY A CA 1
ATOM 641 C C . GLY A 1 88 ? -5.625 7.015 7.614 1.00 96.31 88 GLY A C 1
ATOM 642 O O . GLY A 1 88 ? -5.853 5.812 7.483 1.00 96.31 88 GLY A O 1
ATOM 643 N N . THR A 1 89 ? -4.845 7.696 6.777 1.00 96.75 89 THR A N 1
ATOM 644 C CA . THR A 1 89 ? -4.120 7.099 5.649 1.00 96.75 89 THR A CA 1
ATOM 645 C C . THR A 1 89 ? -2.624 7.355 5.805 1.00 96.75 89 THR A C 1
ATOM 647 O O . THR A 1 89 ? -2.209 8.426 6.244 1.00 96.75 89 THR A O 1
ATOM 650 N N . THR A 1 90 ? -1.793 6.378 5.448 1.00 95.62 90 THR A N 1
ATOM 651 C CA . THR A 1 90 ? -0.334 6.507 5.448 1.00 95.62 90 THR A CA 1
ATOM 652 C C . THR A 1 90 ? 0.276 5.828 4.229 1.00 95.62 90 THR A C 1
ATOM 654 O O . THR A 1 90 ? -0.236 4.818 3.750 1.00 95.62 90 THR A O 1
ATOM 657 N N . THR A 1 91 ? 1.399 6.356 3.750 1.00 95.50 91 THR A N 1
ATOM 658 C CA . THR A 1 91 ? 2.201 5.720 2.701 1.00 95.50 91 THR A CA 1
ATOM 659 C C . THR A 1 91 ? 3.412 5.058 3.341 1.00 95.50 91 THR A C 1
ATOM 661 O O . THR A 1 91 ? 4.184 5.706 4.046 1.00 95.50 91 THR A O 1
ATOM 664 N N . VAL A 1 92 ? 3.594 3.765 3.088 1.00 94.81 92 VAL A N 1
ATOM 665 C CA . VAL A 1 92 ? 4.732 2.990 3.590 1.00 94.81 92 VAL A CA 1
ATOM 666 C C . VAL A 1 92 ? 5.622 2.598 2.422 1.00 94.81 92 VAL A C 1
ATOM 668 O O . VAL A 1 92 ? 5.173 1.908 1.508 1.00 94.81 92 VAL A O 1
ATOM 671 N N . GLU A 1 93 ? 6.890 3.002 2.459 1.00 94.81 93 GLU A N 1
ATOM 672 C CA . GLU A 1 93 ? 7.891 2.474 1.532 1.00 94.81 93 GLU A CA 1
ATOM 673 C C . GLU A 1 93 ? 8.152 0.989 1.802 1.00 94.81 93 GLU A C 1
ATOM 675 O O . GLU A 1 93 ? 8.384 0.564 2.937 1.00 94.81 93 GLU A O 1
ATOM 680 N N . LEU A 1 94 ? 8.120 0.203 0.729 1.00 94.94 94 LEU A N 1
ATOM 681 C CA . LEU A 1 94 ? 8.381 -1.236 0.714 1.00 94.94 94 LEU A CA 1
ATOM 682 C C . LEU A 1 94 ? 9.850 -1.548 0.382 1.00 94.94 94 LEU A C 1
ATOM 684 O O . LEU A 1 94 ? 10.308 -2.675 0.585 1.00 94.94 94 LEU A O 1
ATOM 688 N N . GLY A 1 95 ? 10.582 -0.549 -0.109 1.00 94.12 95 GLY A N 1
ATOM 689 C CA . GLY A 1 95 ? 11.971 -0.633 -0.544 1.00 94.12 95 GLY A CA 1
ATOM 690 C C . GLY A 1 95 ? 12.124 -0.260 -2.015 1.00 94.12 95 GLY A C 1
ATOM 691 O O . GLY A 1 95 ? 11.183 0.194 -2.672 1.00 94.12 95 GLY A O 1
ATOM 692 N N . TYR A 1 96 ? 13.322 -0.473 -2.549 1.00 92.75 96 TYR A N 1
ATOM 693 C CA . TYR A 1 96 ? 13.631 -0.178 -3.945 1.00 92.75 96 TYR A CA 1
ATOM 694 C C . TYR A 1 96 ? 14.519 -1.241 -4.589 1.00 92.75 96 TYR A C 1
ATOM 696 O O . TYR A 1 96 ? 15.132 -2.071 -3.918 1.00 92.75 96 TYR A O 1
ATOM 704 N N . GLN A 1 97 ? 14.620 -1.196 -5.914 1.00 91.25 97 GLN A N 1
ATOM 705 C CA . GLN A 1 97 ? 15.585 -1.982 -6.682 1.00 91.25 97 GLN A CA 1
ATOM 706 C C . GLN A 1 97 ? 16.214 -1.146 -7.796 1.00 91.25 97 GLN A C 1
ATOM 708 O O . GLN A 1 97 ? 15.638 -0.155 -8.243 1.00 91.25 97 GLN A O 1
ATOM 713 N N . ALA A 1 98 ? 17.389 -1.556 -8.270 1.00 88.31 98 ALA A N 1
ATOM 714 C CA . ALA A 1 98 ? 17.950 -0.983 -9.486 1.00 88.31 98 ALA A CA 1
ATOM 715 C C . ALA A 1 98 ? 17.067 -1.357 -10.686 1.00 88.31 98 ALA A C 1
ATOM 717 O O . ALA A 1 98 ? 16.666 -2.514 -10.832 1.00 88.31 98 ALA A O 1
ATOM 718 N N . TRP A 1 99 ? 16.773 -0.390 -11.552 1.00 84.00 99 TRP A N 1
ATOM 719 C CA . TRP A 1 99 ? 16.126 -0.662 -12.828 1.00 84.00 99 TRP A CA 1
ATOM 720 C C . TRP A 1 99 ? 17.081 -1.461 -13.715 1.00 84.00 99 TRP A C 1
ATOM 722 O O . TRP A 1 99 ? 18.193 -1.019 -14.009 1.00 84.00 99 TRP A O 1
ATOM 732 N N . GLN A 1 100 ? 16.634 -2.630 -14.163 1.00 78.00 100 GLN A N 1
ATOM 733 C CA . GLN A 1 100 ? 17.352 -3.469 -15.115 1.00 78.00 100 GLN A CA 1
ATOM 734 C C . GLN A 1 100 ? 16.547 -3.528 -16.409 1.00 78.00 100 GLN A C 1
ATOM 736 O O . GLN A 1 100 ? 15.380 -3.917 -16.407 1.00 78.00 100 GLN A O 1
ATOM 741 N N . SER A 1 101 ? 17.166 -3.129 -17.523 1.00 72.69 101 SER A N 1
ATOM 742 C CA . SER A 1 101 ? 16.519 -3.210 -18.834 1.00 72.69 101 SER A CA 1
ATOM 743 C C . SER A 1 101 ? 16.104 -4.655 -19.131 1.00 72.69 101 SER A C 1
ATOM 745 O O . SER A 1 101 ? 16.879 -5.580 -18.901 1.00 72.69 101 SER A O 1
ATOM 747 N N . GLY A 1 102 ? 14.874 -4.850 -19.609 1.00 75.19 102 GLY A N 1
ATOM 748 C CA . GLY A 1 102 ? 14.299 -6.176 -19.861 1.00 75.19 102 GLY A CA 1
ATOM 749 C C . GLY A 1 102 ? 13.657 -6.851 -18.642 1.00 75.19 102 GLY A C 1
ATOM 750 O O . GLY A 1 102 ? 12.949 -7.840 -18.817 1.00 75.19 102 GLY A O 1
ATOM 751 N N . VAL A 1 103 ? 13.821 -6.307 -17.430 1.00 80.25 103 VAL A N 1
ATOM 752 C CA . VAL A 1 103 ? 13.130 -6.787 -16.224 1.00 80.25 103 VAL A CA 1
ATOM 753 C C . VAL A 1 103 ? 12.017 -5.812 -15.860 1.00 80.25 103 VAL A C 1
ATOM 755 O O . VAL A 1 103 ? 12.263 -4.668 -15.480 1.00 80.25 103 VAL A O 1
ATOM 758 N N . ALA A 1 104 ? 10.768 -6.265 -15.963 1.00 84.19 104 ALA A N 1
ATOM 759 C CA . ALA A 1 104 ? 9.627 -5.459 -15.549 1.00 84.19 104 ALA A CA 1
ATOM 760 C C . ALA A 1 104 ? 9.612 -5.287 -14.014 1.00 84.19 104 ALA A C 1
ATOM 762 O O . ALA A 1 104 ? 9.763 -6.281 -13.295 1.00 84.19 104 ALA A O 1
ATOM 763 N N . PRO A 1 105 ? 9.391 -4.065 -13.495 1.00 86.50 105 PRO A N 1
ATOM 764 C CA . PRO A 1 105 ? 9.129 -3.840 -12.078 1.00 86.50 105 PRO A CA 1
ATOM 765 C C . PRO A 1 105 ? 7.999 -4.695 -11.517 1.00 86.50 105 PRO A C 1
ATOM 767 O O . PRO A 1 105 ? 7.058 -5.054 -12.232 1.00 86.50 105 PRO A O 1
ATOM 770 N N . LEU A 1 106 ? 8.037 -4.919 -10.204 1.00 88.44 106 LEU A N 1
ATOM 771 C CA . LEU A 1 106 ? 6.857 -5.386 -9.482 1.00 88.44 106 LEU A CA 1
ATOM 772 C C . LEU A 1 106 ? 5.769 -4.311 -9.578 1.00 88.44 106 LEU A C 1
ATOM 774 O O . LEU A 1 106 ? 6.063 -3.130 -9.465 1.00 88.44 106 LEU A O 1
ATOM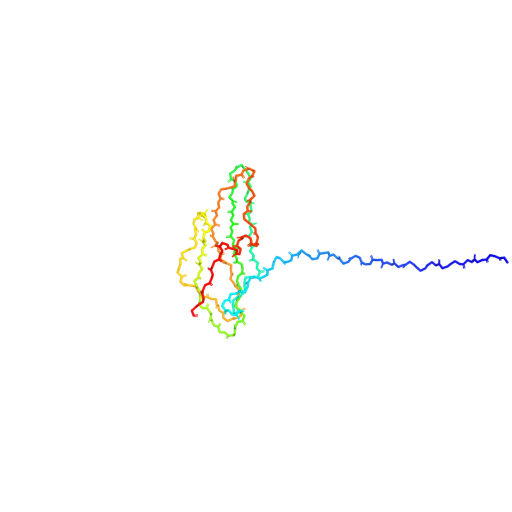 778 N N . ARG A 1 107 ? 4.525 -4.712 -9.829 1.00 87.50 107 ARG A N 1
ATOM 779 C CA . ARG A 1 107 ? 3.354 -3.823 -9.907 1.00 87.50 107 ARG A CA 1
ATOM 780 C C . ARG A 1 107 ? 2.169 -4.483 -9.211 1.00 87.50 107 ARG A C 1
ATOM 782 O O . ARG A 1 107 ? 2.265 -5.672 -8.896 1.00 87.50 107 ARG A O 1
ATOM 789 N N . GLY A 1 108 ? 1.148 -3.696 -8.888 1.00 84.00 108 GLY A N 1
ATOM 790 C CA . GLY A 1 108 ? 0.289 -3.852 -7.717 1.00 84.00 108 GLY A CA 1
ATOM 791 C C . GLY A 1 108 ? -0.035 -5.268 -7.256 1.00 84.00 108 GLY A C 1
ATOM 792 O O . GLY A 1 108 ? 0.422 -5.593 -6.167 1.00 84.00 108 GLY A O 1
ATOM 793 N N . ASP A 1 109 ? -0.685 -6.146 -8.024 1.00 86.69 109 ASP A N 1
ATOM 794 C CA . ASP A 1 109 ? -0.997 -7.509 -7.531 1.00 86.69 109 ASP A CA 1
ATOM 795 C C . ASP A 1 109 ? 0.252 -8.294 -7.093 1.00 86.69 109 ASP A C 1
ATOM 797 O O . ASP A 1 109 ? 0.247 -8.995 -6.078 1.00 86.69 109 ASP A O 1
ATOM 801 N N . ARG A 1 110 ? 1.372 -8.155 -7.815 1.00 89.94 110 ARG A N 1
ATOM 802 C CA . ARG A 1 110 ? 2.641 -8.786 -7.414 1.00 89.94 110 ARG A CA 1
ATOM 803 C C . ARG A 1 110 ? 3.224 -8.133 -6.166 1.00 89.94 110 ARG A C 1
ATOM 805 O O . ARG A 1 110 ? 3.776 -8.844 -5.330 1.00 89.94 110 ARG A O 1
ATOM 812 N N . LEU A 1 111 ? 3.100 -6.811 -6.023 1.00 91.00 111 LEU A N 1
ATOM 813 C CA . LEU A 1 111 ? 3.500 -6.108 -4.798 1.00 91.00 111 LEU A CA 1
ATOM 814 C C . LEU A 1 111 ? 2.651 -6.545 -3.600 1.00 91.00 111 LEU A C 1
ATOM 816 O O . LEU A 1 111 ? 3.201 -6.803 -2.529 1.00 91.00 111 LEU A O 1
ATOM 820 N N . ALA A 1 112 ? 1.345 -6.724 -3.789 1.00 90.94 112 ALA A N 1
ATOM 821 C CA . ALA A 1 112 ? 0.441 -7.254 -2.777 1.00 90.94 112 ALA A CA 1
ATOM 822 C C . ALA A 1 112 ? 0.833 -8.681 -2.365 1.00 90.94 112 ALA A C 1
ATOM 824 O O . ALA A 1 112 ? 0.892 -8.996 -1.176 1.00 90.94 112 ALA A O 1
ATOM 825 N N . GLN A 1 113 ? 1.184 -9.540 -3.329 1.00 91.44 113 GLN A N 1
ATOM 826 C CA . GLN A 1 113 ? 1.611 -10.918 -3.064 1.00 91.44 113 GLN A CA 1
ATOM 827 C C . GLN A 1 113 ? 2.893 -11.007 -2.231 1.00 91.44 113 GLN A C 1
ATOM 829 O O . GLN A 1 113 ? 2.998 -11.917 -1.404 1.00 91.44 113 GLN A O 1
ATOM 834 N N . VAL A 1 114 ? 3.838 -10.078 -2.410 1.00 92.56 114 VAL A N 1
ATOM 835 C CA . VAL A 1 114 ? 5.105 -10.038 -1.652 1.00 92.56 114 VAL A CA 1
ATOM 836 C C . VAL A 1 114 ? 5.042 -9.171 -0.392 1.00 92.56 114 VAL A C 1
ATOM 838 O O . VAL A 1 114 ? 6.024 -9.090 0.346 1.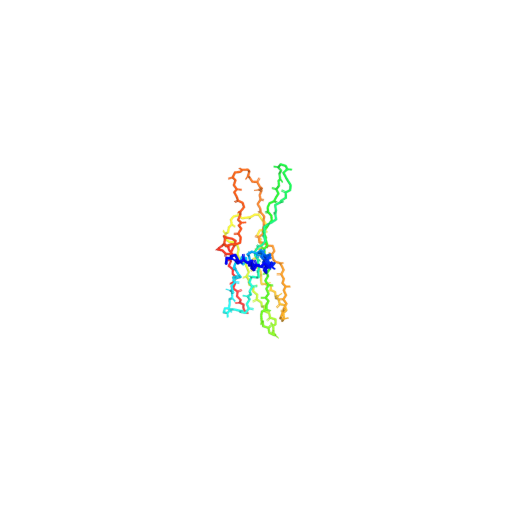00 92.56 114 VAL A O 1
ATOM 841 N N . THR A 1 115 ? 3.899 -8.539 -0.123 1.00 93.50 115 THR A N 1
ATOM 842 C CA . THR A 1 115 ? 3.662 -7.740 1.082 1.00 93.50 115 THR A CA 1
ATOM 843 C C . THR A 1 115 ? 2.795 -8.525 2.062 1.00 93.50 115 THR A C 1
ATOM 845 O O . THR A 1 115 ? 1.775 -9.126 1.714 1.00 93.50 115 THR A O 1
ATOM 848 N N . ARG A 1 116 ? 3.206 -8.552 3.327 1.00 93.50 116 ARG A N 1
ATOM 849 C CA . ARG A 1 116 ? 2.464 -9.170 4.426 1.00 93.50 116 ARG A CA 1
ATOM 850 C C . ARG A 1 116 ? 2.253 -8.133 5.511 1.00 93.50 116 ARG A C 1
ATOM 852 O O . ARG A 1 116 ? 3.202 -7.479 5.931 1.00 93.50 116 ARG A O 1
ATOM 859 N N . ILE A 1 117 ? 1.010 -7.997 5.957 1.00 94.44 117 ILE A N 1
ATOM 860 C CA . ILE A 1 117 ? 0.633 -7.090 7.038 1.00 94.44 117 ILE A CA 1
ATOM 861 C C . ILE A 1 117 ? -0.082 -7.904 8.104 1.00 94.44 117 ILE A C 1
ATOM 863 O O . ILE A 1 117 ? -1.023 -8.641 7.804 1.00 94.44 117 ILE A O 1
ATOM 867 N N . SER A 1 118 ? 0.367 -7.760 9.344 1.00 93.00 118 SER A N 1
ATOM 868 C CA . SER A 1 118 ? -0.316 -8.272 10.525 1.00 93.00 118 SER A CA 1
ATOM 869 C C . SER A 1 118 ? -0.657 -7.113 11.449 1.00 93.00 118 SER A C 1
ATOM 871 O O . SER A 1 118 ? 0.147 -6.202 11.644 1.00 93.00 118 SER A O 1
ATOM 873 N N . CYS A 1 119 ? -1.861 -7.131 12.010 1.00 91.69 119 CYS A N 1
ATOM 874 C CA . CYS A 1 119 ? -2.278 -6.132 12.984 1.00 91.69 119 CYS A CA 1
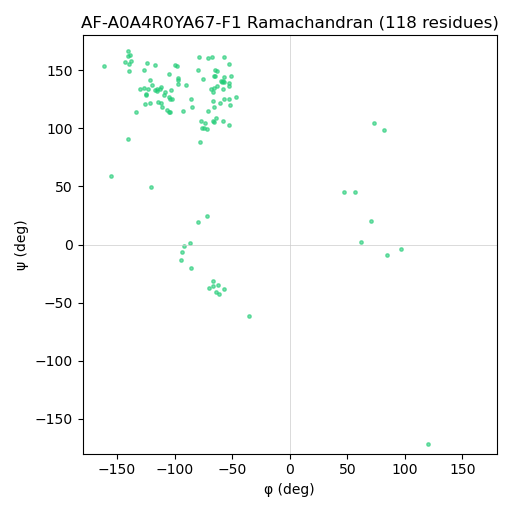ATOM 875 C C . CYS A 1 119 ? -2.107 -6.664 14.395 1.00 91.69 119 CYS A C 1
ATOM 877 O O . CYS A 1 119 ? -2.158 -7.876 14.622 1.00 91.69 119 CYS A O 1
ATOM 879 N N . ARG A 1 120 ? -1.919 -5.733 15.321 1.00 83.00 120 ARG A N 1
ATOM 880 C CA . ARG A 1 120 ? -1.977 -5.986 16.755 1.00 83.00 120 ARG A CA 1
ATOM 881 C C . ARG A 1 120 ? -3.168 -5.259 17.361 1.00 83.00 120 ARG A C 1
ATOM 883 O O . ARG A 1 120 ? -3.644 -4.270 16.745 1.00 83.00 120 ARG A O 1
#

Solvent-accessible surface area (backbone atoms only — not comparable to full-atom values): 7234 Å² total; per-residue (Å²): 139,86,89,83,83,90,81,83,83,78,80,80,80,76,78,76,79,68,79,81,75,60,81,59,49,67,32,72,93,55,43,34,32,33,65,40,54,49,65,48,77,45,68,79,92,78,11,44,32,41,33,34,36,36,37,33,30,71,35,95,49,68,41,40,33,32,48,45,63,74,59,98,48,48,77,50,51,67,75,56,77,46,74,39,50,46,61,28,73,49,78,46,63,51,19,30,44,77,55,47,90,96,58,81,76,73,49,40,72,57,46,52,72,34,46,44,68,50,66,108

Sequence (120 aa):
MRRLAFGAALAVCLPGAAPAQEPAATYCGGSLVAERFETQVGPPPRGLVTYSVVLRNGLDQDRSFVLVVTATLFQRPSSAPRTIPAGGTTTVELGYQAWQSGVAPLRGDRLAQVTRISCR

Radius of gyration: 21.88 Å; Cα contacts (8 Å, |Δi|>4): 229; chains: 1; bounding box: 65×24×70 Å

F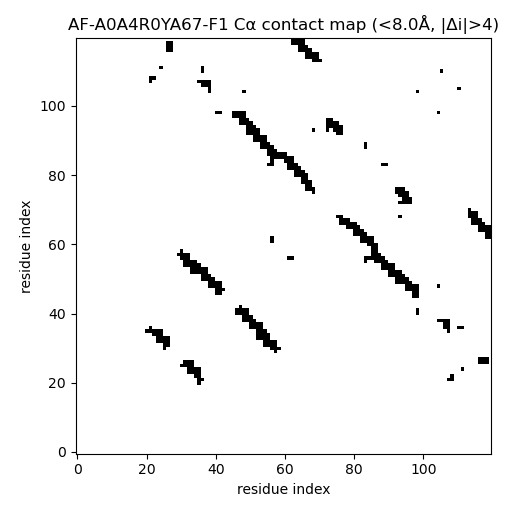oldseek 3Di:
DDDDDDDDDDDDDDPDPDPPQDDWDAPDVRQKIQSFKDWDWADDDFTKIWIKTKIWGPAQAKWKKFKDFQDPAAPADDRDIDIAGGRGIDMGTRHIDTDDPPDDDDGTVSRVVRMDMDID

Mean predicted aligned error: 10.39 Å